Protein 2B1Y (pdb70)

InterPro domains:
  IPR015073 Domain of unknown function DUF1883 [PF08980] (6-94)
  IPR036488 DUF1883-like superfamily [G3DSA:4.10.1210.10] (1-104)
  IPR036488 DUF1883-like superfamily [SSF141099] (4-103)

Secondary structure (DSSP, 8-state):
--S-----------TT-------SSS------HHHHHHHHHHTT---S-----SSS----------------TTSSSPPP-----PPPP-PPP-PPP-

CATH classification: 4.10.1210.10

Sequence (98 aa):
PNFRYTHYDLKELRRAGTTLEISLSSVNNVRLTGANFQRFTTELLLDFKYLGGVAKKSPIRIAVPETHWHLIIDAEGHSGLAESSVKLPAQPQATLTRRKAS

B-factor: mean 35.4, std 9.92, range [21.01, 123.16]

Structure (mmCIF, N/CA/C/O backbone):
data_2B1Y
#
_entry.id   2B1Y
#
_cell.length_a   40.428
_cell.length_b   99.646
_cell.length_c   55.827
_cell.angle_alpha   90.00
_cell.angle_beta   90.00
_cell.angle_gamma   90.00
#
_symmetry.space_group_name_H-M   'C 2 2 21'
#
loop_
_entity.id
_entity.type
_entity.pdbx_description
1 polymer 'hypothetical protein Atu1913'
2 non-polymer 'SULFATE ION'
3 water water
#
loop_
_atom_site.group_PDB
_atom_site.id
_atom_site.type_symbol
_atom_site.label_atom_id
_atom_site.label_alt_id
_atom_site.label_comp_id
_atom_site.label_asym_id
_atom_site.label_entity_id
_atom_site.label_seq_id
_atom_site.pdbx_PDB_ins_code
_atom_site.Cartn_x
_atom_site.Cartn_y
_atom_site.Cartn_z
_atom_site.occupancy
_atom_site.B_iso_or_equiv
_atom_site.auth_seq_id
_atom_site.auth_comp_id
_atom_site.auth_asym_id
_atom_site.auth_atom_id
_atom_site.pdbx_PDB_model_num
ATOM 1 N N . PRO A 1 4 ? 9.343 3.960 -12.978 1.00 49.61 4 PRO A N 1
ATOM 2 C CA . PRO A 1 4 ? 8.978 4.308 -11.598 1.00 49.24 4 PRO A CA 1
ATOM 3 C C . PRO A 1 4 ? 7.521 3.962 -11.321 1.00 47.74 4 PRO A C 1
ATOM 4 O O . PRO A 1 4 ? 6.651 4.177 -12.195 1.00 48.29 4 PRO A O 1
ATOM 8 N N . ASN A 1 5 ? 7.247 3.424 -10.136 1.00 44.65 5 ASN A N 1
ATOM 9 C CA . ASN A 1 5 ? 5.900 2.944 -9.847 1.00 42.19 5 ASN A CA 1
ATOM 10 C C . ASN A 1 5 ? 4.827 4.046 -9.895 1.00 40.67 5 ASN A C 1
ATOM 11 O O . ASN A 1 5 ? 3.671 3.777 -10.240 1.00 39.86 5 ASN A O 1
ATOM 16 N N . PHE A 1 6 ? 5.209 5.283 -9.571 1.00 38.13 6 PHE A N 1
ATOM 17 C CA . PHE A 1 6 ? 4.255 6.423 -9.531 1.00 36.35 6 PHE A CA 1
ATOM 18 C C . PHE A 1 6 ? 5.055 7.723 -9.502 1.00 35.60 6 PHE A C 1
ATOM 19 O O . PHE A 1 6 ? 6.253 7.696 -9.215 1.00 35.40 6 PHE A O 1
ATOM 27 N N . ARG A 1 7 ? 4.411 8.858 -9.782 1.00 33.48 7 ARG A N 1
ATOM 28 C CA . ARG A 1 7 ? 5.109 10.126 -9.833 1.00 33.06 7 ARG A CA 1
ATOM 29 C C . ARG A 1 7 ? 5.170 10.735 -8.433 1.00 31.62 7 ARG A C 1
ATOM 30 O O . ARG A 1 7 ? 4.328 10.460 -7.594 1.00 31.81 7 ARG A O 1
ATOM 38 N N . TYR A 1 8 ? 6.156 11.568 -8.199 1.00 31.34 8 TYR A N 1
ATOM 39 C CA . TYR A 1 8 ? 6.277 12.218 -6.883 1.00 30.70 8 TYR A CA 1
ATOM 40 C C . TYR A 1 8 ? 7.082 13.500 -7.006 1.00 30.11 8 TYR A C 1
ATOM 41 O O . TYR A 1 8 ? 7.801 13.719 -8.000 1.00 29.94 8 TYR A O 1
ATOM 50 N N . THR A 1 9 ? 6.985 14.334 -5.968 1.00 28.52 9 THR A N 1
ATOM 51 C CA . THR A 1 9 ? 7.783 15.523 -5.870 1.00 28.68 9 THR A CA 1
ATOM 52 C C . THR A 1 9 ? 8.543 15.464 -4.555 1.00 28.62 9 THR A C 1
ATOM 53 O O . THR A 1 9 ? 7.955 15.157 -3.536 1.00 28.83 9 THR A O 1
ATOM 57 N N . HIS A 1 10 ? 9.839 15.741 -4.589 1.00 28.28 10 HIS A N 1
ATOM 58 C CA . HIS A 1 10 ? 10.684 15.620 -3.404 1.00 28.88 10 HIS A CA 1
ATOM 59 C C . HIS A 1 10 ? 11.242 16.979 -3.001 1.00 28.73 10 HIS A C 1
ATOM 60 O O . HIS A 1 10 ? 11.97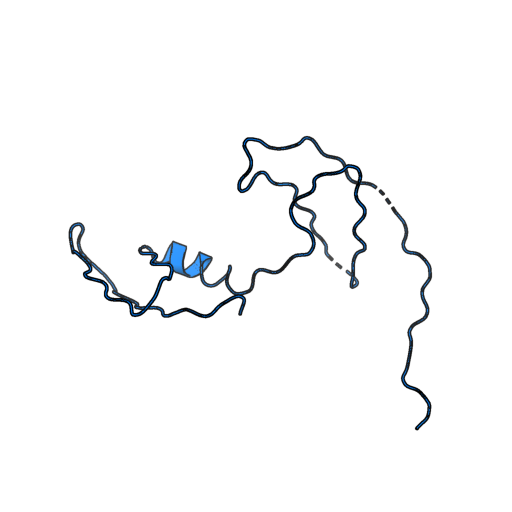8 17.574 -3.776 1.00 29.63 10 HIS A O 1
ATOM 67 N N . TYR A 1 11 ? 10.889 17.472 -1.812 1.00 28.15 11 TYR A N 1
ATOM 68 C CA . TYR A 1 11 ? 11.552 18.641 -1.208 1.00 28.06 11 TYR A CA 1
ATOM 69 C C . TYR A 1 11 ? 12.583 18.148 -0.180 1.00 29.00 11 TYR A C 1
ATOM 70 O O . TYR A 1 11 ? 12.228 17.499 0.802 1.00 27.83 11 TYR A O 1
ATOM 79 N N . ASP A 1 12 ? 13.854 18.436 -0.433 1.00 27.72 12 ASP A N 1
ATOM 80 C CA . ASP A 1 12 ? 14.887 18.227 0.579 1.00 29.12 12 ASP A CA 1
ATOM 81 C C . ASP A 1 12 ? 14.893 19.450 1.485 1.00 28.57 12 ASP A C 1
ATOM 82 O O . ASP A 1 12 ? 15.374 20.507 1.083 1.00 29.96 12 ASP A O 1
ATOM 87 N N . LEU A 1 13 ? 14.337 19.325 2.689 1.00 28.27 13 LEU A N 1
ATOM 88 C CA . LEU A 1 13 ? 14.177 20.462 3.602 1.00 29.64 13 LEU A CA 1
ATOM 89 C C . LEU A 1 13 ? 15.391 20.732 4.490 1.00 31.24 13 LEU A C 1
ATOM 90 O O . LEU A 1 13 ? 15.380 21.688 5.273 1.00 31.90 13 LEU A O 1
ATOM 95 N N . LYS A 1 14 ? 16.407 19.891 4.348 1.00 33.33 14 LYS A N 1
ATOM 96 C CA . LYS A 1 14 ? 17.646 19.924 5.136 1.00 34.36 14 LYS A CA 1
ATOM 97 C C . LYS A 1 14 ? 17.352 19.820 6.624 1.00 35.22 14 LYS A C 1
ATOM 98 O O . LYS A 1 14 ? 16.352 19.250 7.009 1.00 35.50 14 LYS A O 1
ATOM 104 N N . GLU A 1 15 ? 18.211 20.409 7.452 1.00 35.88 15 GLU A N 1
ATOM 105 C CA . GLU A 1 15 ? 18.089 20.290 8.908 1.00 37.19 15 GLU A CA 1
ATOM 106 C C . GLU A 1 15 ? 17.014 21.200 9.426 1.00 36.48 15 GLU A C 1
ATOM 107 O O . GLU A 1 15 ? 17.062 22.393 9.178 1.00 37.87 15 GLU A O 1
ATOM 113 N N . LEU A 1 16 ? 16.029 20.646 10.133 1.00 35.92 16 LEU A N 1
ATOM 114 C CA . LEU A 1 16 ? 15.007 21.455 10.779 1.00 35.21 16 LEU A CA 1
ATOM 115 C C . LEU A 1 16 ? 14.912 21.102 12.259 1.00 35.64 16 LEU A C 1
ATOM 116 O O . LEU A 1 16 ? 14.996 19.930 12.607 1.00 34.99 16 LEU A O 1
ATOM 121 N N A ARG A 1 17 ? 14.700 22.114 13.096 0.50 36.14 17 ARG A N 1
ATOM 122 N N B ARG A 1 17 ? 14.736 22.114 13.111 0.50 36.45 17 ARG A N 1
ATOM 123 C CA A ARG A 1 17 ? 14.561 21.919 14.533 0.50 37.56 17 ARG A CA 1
ATOM 124 C CA B ARG A 1 17 ? 14.566 21.902 14.554 0.50 37.40 17 ARG A CA 1
ATOM 125 C C A ARG A 1 17 ? 13.189 21.340 14.839 0.50 37.81 17 ARG A C 1
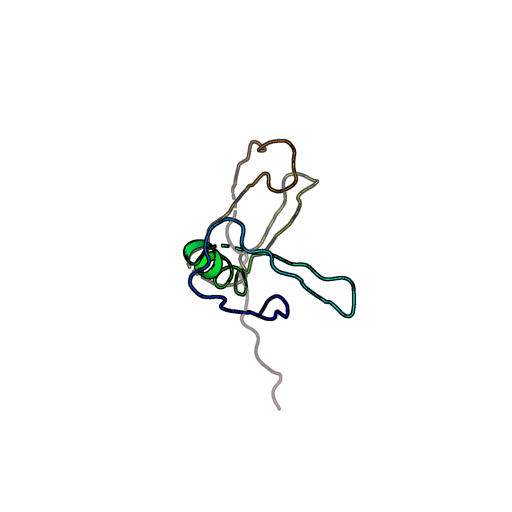ATOM 126 C C B ARG A 1 17 ? 13.199 21.300 14.811 0.50 37.80 17 ARG A C 1
ATOM 127 O O A ARG A 1 17 ? 12.207 21.675 14.165 0.50 38.16 17 ARG A O 1
ATOM 128 O O B ARG A 1 17 ? 12.240 21.577 14.082 0.50 38.18 17 ARG A O 1
ATOM 143 N N . ALA A 1 18 ? 13.117 20.466 15.840 1.00 38.07 18 ALA A N 1
ATOM 144 C CA . ALA A 1 18 ? 11.832 19.958 16.310 1.00 38.59 18 ALA A CA 1
ATOM 145 C C . ALA A 1 18 ? 10.839 21.131 16.482 1.00 38.56 18 ALA A C 1
ATOM 146 O O . ALA A 1 18 ? 11.202 22.209 16.980 1.00 38.92 18 ALA A O 1
ATOM 148 N N . GLY A 1 19 ? 9.598 20.936 16.041 1.00 38.30 19 GLY A N 1
ATOM 149 C CA . GLY A 1 19 ? 8.571 21.978 16.139 1.00 37.47 19 GLY A CA 1
ATOM 150 C C . GLY A 1 19 ? 8.418 22.894 14.927 1.00 36.92 19 GLY A C 1
ATOM 151 O O . GLY A 1 19 ? 7.390 23.573 14.784 1.00 36.67 19 GLY A O 1
ATOM 152 N N . THR A 1 20 ? 9.406 22.922 14.047 1.00 35.15 20 THR A N 1
ATOM 153 C CA . THR A 1 20 ? 9.223 23.602 12.759 1.00 35.63 20 THR A CA 1
ATOM 154 C C . THR A 1 20 ? 7.946 23.062 12.116 1.00 36.35 20 THR A C 1
ATOM 155 O O . THR A 1 20 ? 7.719 21.852 12.137 1.00 36.31 20 THR A O 1
ATOM 159 N N . THR A 1 21 ? 7.127 23.965 11.569 1.00 36.87 21 THR A N 1
ATOM 160 C CA . THR A 1 21 ? 5.819 23.600 11.023 1.00 36.47 21 THR A CA 1
ATOM 161 C C . THR A 1 21 ? 5.840 23.784 9.523 1.00 35.35 21 THR A C 1
ATOM 162 O O . THR A 1 21 ? 6.169 24.860 9.021 1.00 35.84 21 THR A O 1
ATOM 166 N N . LEU A 1 22 ? 5.512 22.719 8.801 1.00 33.98 22 LEU A N 1
ATOM 167 C CA . LEU A 1 22 ? 5.465 22.812 7.365 1.00 32.94 22 LEU A CA 1
ATOM 168 C C . LEU A 1 22 ? 4.019 23.079 6.953 1.00 32.47 22 LEU A C 1
ATOM 169 O O . LEU A 1 22 ? 3.100 22.314 7.319 1.00 31.89 22 LEU A O 1
ATOM 174 N N . GLU A 1 23 ? 3.822 24.164 6.208 1.00 29.64 23 GLU A N 1
ATOM 175 C CA . GLU A 1 23 ? 2.527 24.455 5.643 1.00 29.08 23 GLU A CA 1
ATOM 176 C C . GLU A 1 23 ? 2.477 24.022 4.170 1.00 28.88 23 GLU A C 1
ATOM 177 O O . GLU A 1 23 ? 3.166 24.594 3.298 1.00 28.50 23 GLU A O 1
ATOM 183 N N . ILE A 1 24 ? 1.675 23.004 3.870 1.00 26.78 24 ILE A N 1
ATOM 184 C CA . ILE A 1 24 ? 1.804 22.348 2.572 1.00 28.08 24 ILE A CA 1
ATOM 185 C C . ILE A 1 24 ? 0.535 22.540 1.758 1.00 28.19 24 ILE A C 1
ATOM 186 O O . ILE A 1 24 ? -0.552 22.230 2.281 1.00 27.87 24 ILE A O 1
ATOM 191 N N . SER A 1 25 ? 0.653 23.085 0.531 1.00 28.06 25 SER A N 1
ATOM 192 C CA . SER A 1 25 ? -0.505 23.326 -0.329 1.00 28.67 25 SER A CA 1
ATOM 193 C C . SER A 1 25 ? -0.510 22.284 -1.437 1.00 29.58 25 SER A C 1
ATOM 194 O O . SER A 1 25 ? 0.564 21.926 -1.937 1.00 28.81 25 SER A O 1
ATOM 197 N N . LEU A 1 26 ? -1.689 21.846 -1.871 1.00 28.90 26 LEU A N 1
ATOM 198 C CA . LEU A 1 26 ? -1.808 20.846 -2.942 1.00 30.43 26 LEU A CA 1
ATOM 199 C C . LEU A 1 26 ? -2.971 21.164 -3.802 1.00 30.94 26 LEU A C 1
ATOM 200 O O . LEU A 1 26 ? -3.957 21.671 -3.292 1.00 31.21 26 LEU A O 1
ATOM 205 N N . SER A 1 27 ? -2.881 20.812 -5.082 1.00 29.63 27 SER A N 1
ATOM 206 C CA . SER A 1 27 ? -3.960 21.127 -6.019 1.00 30.81 27 SER A CA 1
ATOM 207 C C . SER A 1 27 ? -5.086 20.074 -6.038 1.00 30.50 27 SER A C 1
ATOM 208 O O . SER A 1 27 ? -6.230 20.381 -6.389 1.00 30.36 27 SER A O 1
ATOM 211 N N . SER A 1 28 ? -4.748 18.834 -5.681 1.00 30.20 28 SER A N 1
ATOM 212 C CA . SER A 1 28 ? -5.713 17.716 -5.715 1.00 31.02 28 SER A CA 1
ATOM 213 C C . SER A 1 28 ? -5.356 16.651 -4.663 1.00 29.81 28 SER A C 1
ATOM 214 O O . SER A 1 28 ? -4.253 16.694 -4.080 1.00 29.32 28 SER A O 1
ATOM 217 N N . VAL A 1 29 ? -6.270 15.707 -4.416 1.00 28.35 29 VAL A N 1
ATOM 218 C CA . VAL A 1 29 ? -5.966 14.580 -3.482 1.00 28.94 29 VAL A CA 1
ATOM 219 C C . VAL A 1 29 ? -4.652 13.868 -3.858 1.00 29.44 29 VAL A C 1
ATOM 220 O O . VAL A 1 29 ? -4.487 13.410 -4.989 1.00 28.54 29 VAL A O 1
ATOM 224 N N . ASN A 1 30 ? -3.707 13.843 -2.912 1.00 29.02 30 ASN A N 1
ATOM 225 C CA . ASN A 1 30 ? -2.427 13.155 -3.057 1.00 29.76 30 ASN A CA 1
ATOM 226 C C . ASN A 1 30 ? -1.910 12.788 -1.676 1.00 28.52 30 ASN A C 1
ATOM 227 O O . ASN A 1 30 ? -2.507 13.165 -0.659 1.00 28.75 30 ASN A O 1
ATOM 232 N N . ASN A 1 31 ? -0.812 12.042 -1.644 1.00 28.36 31 ASN A N 1
ATOM 233 C CA . ASN A 1 31 ? -0.207 11.653 -0.369 1.00 29.04 31 ASN A CA 1
ATOM 234 C C . ASN A 1 31 ? 0.848 12.670 0.010 1.00 28.58 31 ASN A C 1
ATOM 235 O O . ASN A 1 31 ? 1.547 13.202 -0.856 1.00 29.79 31 ASN A O 1
ATOM 240 N N . VAL A 1 32 ? 0.976 12.894 1.307 1.00 28.43 32 VAL A N 1
ATOM 241 C CA . VAL A 1 32 ? 1.985 13.805 1.814 1.00 28.96 32 VAL A CA 1
ATOM 242 C C . VAL A 1 32 ? 2.752 13.038 2.871 1.00 29.14 32 VAL A C 1
ATOM 243 O O . VAL A 1 32 ? 2.149 12.5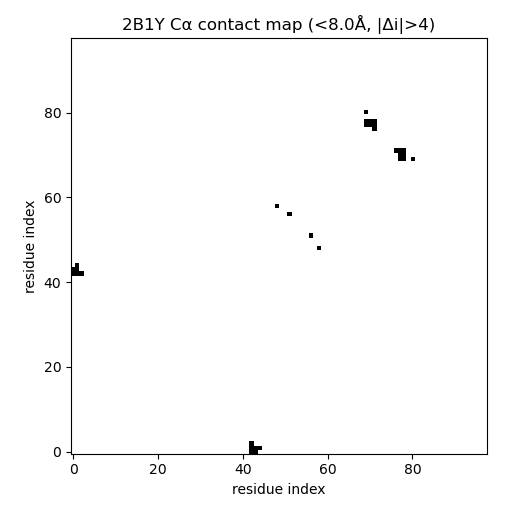16 3.799 1.00 30.24 32 VAL A O 1
ATOM 247 N N . ARG A 1 33 ? 4.073 12.973 2.746 1.00 28.34 33 ARG A N 1
ATOM 248 C CA . ARG A 1 33 ? 4.857 12.140 3.670 1.00 28.91 33 ARG A CA 1
ATOM 249 C C . ARG A 1 33 ? 6.092 12.933 4.056 1.00 29.18 33 ARG A C 1
ATOM 250 O O . ARG A 1 33 ? 6.884 13.299 3.183 1.00 30.55 33 ARG A O 1
ATOM 258 N N . LEU A 1 34 ? 6.270 13.166 5.353 1.00 27.95 34 LEU A N 1
ATOM 259 C CA . LEU A 1 34 ? 7.428 13.805 5.895 1.00 28.22 34 LEU A CA 1
ATOM 260 C C . LEU A 1 34 ? 8.314 12.689 6.477 1.00 26.94 34 LEU A C 1
ATOM 261 O O . LEU A 1 34 ? 7.820 11.869 7.246 1.00 27.22 34 LEU A O 1
ATOM 274 N N . THR A 1 36 ? 12.627 11.141 7.480 1.00 28.17 36 THR A N 1
ATOM 275 C CA . THR A 1 36 ? 14.027 11.371 7.766 1.00 28.11 36 THR A CA 1
ATOM 276 C C . THR A 1 36 ? 14.816 10.952 6.528 1.00 28.58 36 THR A C 1
ATOM 277 O O . THR A 1 36 ? 14.271 10.299 5.604 1.00 27.91 36 THR A O 1
ATOM 281 N N . GLY A 1 37 ? 16.111 11.273 6.510 1.00 29.56 37 GLY A N 1
ATOM 282 C CA . GLY A 1 37 ? 16.969 10.858 5.408 1.00 29.58 37 GLY A CA 1
ATOM 283 C C . GLY A 1 37 ? 17.045 9.344 5.198 1.00 29.74 37 GLY A C 1
ATOM 284 O O . GLY A 1 37 ? 17.031 8.875 4.074 1.00 29.34 37 GLY A O 1
ATOM 285 N N . ALA A 1 38 ? 17.172 8.577 6.280 1.00 31.51 38 ALA A N 1
ATOM 286 C CA . ALA A 1 38 ? 17.233 7.119 6.154 1.00 31.54 38 ALA A CA 1
ATOM 287 C C . ALA A 1 38 ? 15.968 6.611 5.461 1.00 31.18 38 ALA A C 1
ATOM 288 O O . ALA A 1 38 ? 16.022 5.737 4.609 1.00 30.35 38 ALA A O 1
ATOM 290 N N . ASN A 1 39 ? 14.834 7.199 5.832 1.00 30.08 39 ASN A N 1
ATOM 291 C CA . ASN A 1 39 ? 13.569 6.816 5.249 1.00 29.37 39 ASN A CA 1
ATOM 292 C C . ASN A 1 39 ? 13.383 7.300 3.830 1.00 28.84 39 ASN A C 1
ATOM 293 O O . ASN A 1 39 ? 12.739 6.609 3.041 1.00 28.42 39 ASN A O 1
ATOM 298 N N . PHE A 1 40 ? 13.977 8.451 3.492 1.00 27.39 40 PHE A N 1
ATOM 299 C CA . PHE A 1 40 ? 14.028 8.834 2.080 1.00 28.15 40 PHE A CA 1
ATOM 300 C C . PHE A 1 40 ? 14.823 7.795 1.251 1.00 28.62 40 PHE A C 1
ATOM 301 O O . PHE A 1 40 ? 14.477 7.479 0.117 1.00 27.54 40 PHE A O 1
ATOM 309 N N . GLN A 1 41 ? 15.888 7.250 1.823 1.00 29.37 41 GLN A N 1
ATOM 310 C CA . GLN A 1 41 ? 16.605 6.236 1.058 1.00 31.40 41 GLN A CA 1
ATOM 311 C C . GLN A 1 41 ? 15.732 4.994 0.813 1.00 30.24 41 GLN A C 1
ATOM 312 O O . GLN A 1 41 ? 15.699 4.475 -0.296 1.00 30.57 41 GLN A O 1
ATOM 318 N N . ARG A 1 42 ? 14.991 4.569 1.840 1.00 30.88 42 ARG A N 1
ATOM 319 C CA . ARG A 1 42 ? 13.998 3.500 1.702 1.00 30.07 42 ARG A CA 1
ATOM 320 C C . ARG A 1 42 ? 12.933 3.841 0.642 1.00 29.90 42 ARG A C 1
ATOM 321 O O . ARG A 1 42 ? 12.647 3.032 -0.239 1.00 29.96 42 ARG A O 1
ATOM 329 N N . PHE A 1 43 ? 12.354 5.040 0.705 1.00 30.06 43 PHE A N 1
ATOM 330 C CA . PHE A 1 43 ? 11.387 5.464 -0.296 1.00 30.80 43 PHE A CA 1
ATOM 331 C C . PHE A 1 43 ? 11.914 5.299 -1.746 1.00 31.85 43 PHE A C 1
ATOM 332 O O . PHE A 1 43 ? 11.212 4.765 -2.613 1.00 31.39 43 PHE A O 1
ATOM 340 N N A THR A 1 44 ? 13.136 5.744 -2.004 0.50 32.42 44 THR A N 1
ATOM 341 N N B THR A 1 44 ? 13.137 5.771 -1.981 0.50 32.78 44 THR A N 1
ATOM 342 C CA A THR A 1 44 ? 13.670 5.685 -3.371 0.50 33.25 44 THR A CA 1
ATOM 343 C CA B THR A 1 44 ? 13.783 5.696 -3.300 0.50 34.03 44 THR A CA 1
ATOM 344 C C A THR A 1 44 ? 13.824 4.237 -3.838 0.50 35.01 44 THR A C 1
ATOM 345 C C B THR A 1 44 ? 13.744 4.251 -3.798 0.50 35.37 44 THR A C 1
ATOM 346 O O A THR A 1 44 ? 13.713 3.959 -5.031 0.50 33.90 44 THR A O 1
ATOM 347 O O B THR A 1 44 ? 13.406 3.992 -4.960 0.50 34.16 44 THR A O 1
ATOM 354 N N . GLU A 1 45 ? 14.060 3.324 -2.890 1.00 36.27 45 GLU A N 1
ATOM 355 C CA . GLU A 1 45 ? 14.091 1.891 -3.196 1.00 39.29 45 GLU A CA 1
ATOM 356 C C . GLU A 1 45 ? 12.719 1.389 -3.579 1.00 39.27 45 GLU A C 1
ATOM 357 O O . GLU A 1 45 ? 12.599 0.620 -4.528 1.00 41.01 45 GLU A O 1
ATOM 363 N N A LEU A 1 46 ? 11.686 1.857 -2.904 0.50 39.39 46 LEU A N 1
ATOM 364 N N B LEU A 1 46 ? 11.688 1.826 -2.825 0.50 38.70 46 LEU A N 1
ATOM 365 C CA A LEU A 1 46 ? 10.355 1.362 -3.171 0.50 38.90 46 LEU A CA 1
ATOM 366 C CA B LEU A 1 46 ? 10.241 1.570 -3.091 0.50 37.89 46 LEU A CA 1
ATOM 367 C C A LEU A 1 46 ? 9.703 1.914 -4.465 0.50 38.57 46 LEU A C 1
ATOM 368 C C B LEU A 1 46 ? 9.854 1.814 -4.533 0.50 38.01 46 LEU A C 1
ATOM 369 O O A LEU A 1 46 ? 8.699 1.376 -4.946 0.50 38.22 46 LEU A O 1
ATOM 370 O O B LEU A 1 46 ? 9.160 1.006 -5.148 0.50 37.71 46 LEU A O 1
ATOM 379 N N . LEU A 1 47 ? 10.309 2.947 -5.063 1.00 37.88 47 LEU A N 1
ATOM 380 C CA . LEU A 1 47 ? 9.900 3.400 -6.395 1.00 37.81 47 LEU A CA 1
ATOM 381 C C . LEU A 1 47 ? 10.211 2.363 -7.484 1.00 36.75 47 LEU A C 1
ATOM 382 O O . LEU A 1 47 ? 9.557 2.355 -8.520 1.00 37.07 47 LEU A O 1
ATOM 387 N N . ASP A 1 48 ? 11.197 1.501 -7.239 1.00 35.79 48 ASP A N 1
ATOM 388 C CA . ASP A 1 48 ? 11.566 0.451 -8.201 1.00 36.14 48 ASP A CA 1
ATOM 389 C C . ASP A 1 48 ? 11.169 -0.971 -7.739 1.00 34.47 48 ASP A C 1
ATOM 390 O O . ASP A 1 48 ? 11.577 -1.973 -8.368 1.00 34.13 48 ASP A O 1
ATOM 395 N N . PHE A 1 49 ? 10.391 -1.063 -6.661 1.00 31.65 49 PHE A N 1
ATOM 396 C CA . PHE A 1 49 ? 10.024 -2.373 -6.098 1.00 30.50 49 PHE A CA 1
ATOM 397 C C . PHE A 1 49 ? 8.968 -3.064 -6.960 1.00 30.37 49 PHE A C 1
ATOM 398 O O . PHE A 1 49 ? 7.866 -2.520 -7.198 1.00 30.46 49 PHE A O 1
ATOM 406 N N . LYS A 1 50 ? 9.325 -4.239 -7.478 1.00 29.95 50 LYS A N 1
ATOM 407 C CA . LYS A 1 50 ? 8.444 -4.994 -8.378 1.00 30.79 50 LYS A CA 1
ATOM 408 C C . LYS A 1 50 ? 8.338 -6.438 -7.896 1.00 29.80 50 LYS A C 1
ATOM 409 O O . LYS A 1 50 ? 9.332 -7.010 -7.411 1.00 29.14 50 LYS A O 1
ATOM 415 N N . TYR A 1 51 ? 7.146 -7.026 -8.041 1.00 29.16 51 TYR A N 1
ATOM 416 C CA . TYR A 1 51 ? 6.966 -8.434 -7.710 1.00 30.13 51 TYR A CA 1
ATOM 417 C C . TYR A 1 51 ? 5.740 -8.969 -8.431 1.00 30.70 51 TYR A C 1
ATOM 418 O O . TYR A 1 51 ? 4.929 -8.209 -8.992 1.00 31.81 51 TYR A O 1
ATOM 427 N N . LEU A 1 52 ? 5.611 -10.283 -8.395 1.00 30.28 52 LEU A N 1
ATOM 428 C CA . LEU A 1 52 ? 4.483 -10.985 -8.973 1.00 30.72 52 LEU A CA 1
ATOM 429 C C . LEU A 1 52 ? 3.672 -11.534 -7.831 1.00 30.76 52 LEU A C 1
ATOM 430 O O . LEU A 1 52 ? 4.236 -12.054 -6.882 1.00 30.64 52 LEU A O 1
ATOM 435 N N . GLY A 1 53 ? 2.355 -11.422 -7.933 1.00 30.75 53 GLY A N 1
ATOM 436 C CA . GLY A 1 53 ? 1.452 -11.985 -6.904 1.00 32.01 53 GLY A CA 1
ATOM 437 C C . GLY A 1 53 ? 0.419 -10.981 -6.461 1.00 32.32 53 GLY A C 1
ATOM 438 O O . GLY A 1 53 ? -0.047 -10.154 -7.249 1.00 33.05 53 GLY A O 1
ATOM 439 N N . GLY A 1 54 ? 0.082 -11.024 -5.182 1.00 31.07 54 GLY A N 1
ATOM 440 C CA . GLY A 1 54 ? -0.918 -10.123 -4.626 1.00 30.70 54 GLY A CA 1
ATOM 441 C C . GLY A 1 54 ? -1.648 -10.839 -3.509 1.00 30.89 54 GLY A C 1
ATOM 442 O O . GLY A 1 54 ? -1.083 -11.709 -2.880 1.00 28.04 54 GLY A O 1
ATOM 443 N N . VAL A 1 55 ? -2.902 -10.449 -3.257 1.00 31.04 55 VAL A N 1
ATOM 444 C CA . VAL A 1 55 ? -3.666 -11.005 -2.139 1.00 31.51 55 VAL A CA 1
ATOM 445 C C . VAL A 1 55 ? -4.211 -12.368 -2.522 1.00 31.79 55 VAL A C 1
ATOM 446 O O . VAL A 1 55 ? -4.901 -12.509 -3.552 1.00 31.21 55 VAL A O 1
ATOM 450 N N . ALA A 1 56 ? -3.919 -13.381 -1.711 1.00 29.78 56 ALA A N 1
ATOM 451 C CA . ALA A 1 56 ? -4.364 -14.714 -2.035 1.00 29.37 56 ALA A CA 1
ATOM 452 C C . ALA A 1 56 ? -5.597 -14.994 -1.218 1.00 29.21 56 ALA A C 1
ATOM 453 O O . ALA A 1 56 ? -5.581 -14.748 -0.015 1.00 29.17 56 ALA A O 1
ATOM 455 N N . LYS A 1 57 ? -6.667 -15.432 -1.896 1.00 29.21 57 LYS A N 1
ATOM 456 C CA . LYS A 1 57 ? -7.929 -15.761 -1.254 1.00 31.53 57 LYS A CA 1
ATOM 457 C C . LYS A 1 57 ? -8.352 -17.246 -1.424 1.00 30.02 57 LYS A C 1
ATOM 458 O O . LYS A 1 57 ? -9.438 -17.640 -1.014 1.00 28.83 57 LYS A O 1
ATOM 464 N N . LYS A 1 58 ? -7.497 -18.033 -2.061 1.00 28.49 58 LYS A N 1
ATOM 465 C CA . LYS A 1 58 ? -7.760 -19.448 -2.316 1.00 28.93 58 LYS A CA 1
ATOM 466 C C . LYS A 1 58 ? -6.461 -20.173 -2.095 1.00 28.44 58 LYS A C 1
ATOM 467 O O . LYS A 1 58 ? -5.372 -19.546 -2.135 1.00 28.31 58 LYS A O 1
ATOM 473 N N . SER A 1 59 ? -6.542 -21.474 -1.851 1.00 26.77 59 SER A N 1
ATOM 474 C CA . SER A 1 59 ? -5.307 -22.255 -1.653 1.00 27.95 59 SER A CA 1
ATOM 475 C C . SER A 1 59 ? -5.482 -23.702 -2.076 1.00 28.85 59 SER A C 1
ATOM 476 O O . SER A 1 59 ? -6.514 -24.305 -1.806 1.00 28.94 59 SER A O 1
ATOM 479 N N . PRO A 1 60 ? -4.450 -24.272 -2.720 1.00 32.04 60 PRO A N 1
ATOM 480 C CA . PRO A 1 60 ? -3.195 -23.602 -3.006 1.00 32.28 60 PRO A CA 1
ATOM 481 C C . PRO A 1 60 ? -3.317 -22.795 -4.277 1.00 33.76 60 PRO A C 1
ATOM 482 O O . PRO A 1 60 ? -4.273 -22.960 -5.029 1.00 32.01 60 PRO A O 1
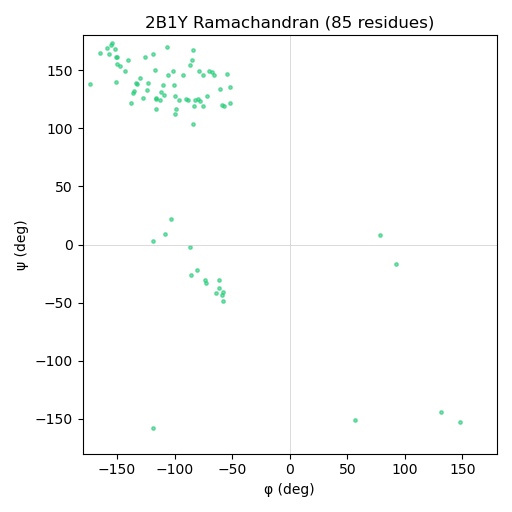ATOM 486 N N . ILE A 1 61 ? -2.326 -21.933 -4.515 1.00 34.77 61 ILE A N 1
ATOM 487 C CA . ILE A 1 61 ? -2.279 -21.215 -5.772 1.00 34.03 61 ILE A CA 1
ATOM 488 C C . ILE A 1 61 ? -0.973 -21.619 -6.456 1.00 35.36 61 ILE A C 1
ATOM 489 O O . ILE A 1 61 ? -0.055 -22.214 -5.815 1.00 31.54 61 ILE A O 1
ATOM 494 N N . ARG A 1 62 ? -0.926 -21.326 -7.749 1.00 33.92 62 ARG A N 1
ATOM 495 C CA . ARG A 1 62 ? 0.244 -21.617 -8.556 1.00 35.17 62 ARG A CA 1
ATOM 496 C C . ARG A 1 62 ? 0.715 -20.322 -9.192 1.00 34.89 62 ARG A C 1
ATOM 497 O O . ARG A 1 62 ? -0.096 -19.488 -9.637 1.00 34.11 62 ARG A O 1
ATOM 505 N N . ILE A 1 63 ? 2.030 -20.154 -9.203 1.00 34.25 63 ILE A N 1
ATOM 506 C CA . ILE A 1 63 ? 2.663 -18.993 -9.808 1.00 35.08 63 ILE A CA 1
ATOM 507 C C . ILE A 1 63 ? 3.835 -19.574 -10.595 1.00 34.53 63 ILE A C 1
ATOM 508 O O . ILE A 1 63 ? 4.595 -20.379 -10.070 1.00 34.05 63 ILE A O 1
ATOM 513 N N . ALA A 1 64 ? 3.976 -19.190 -11.861 1.00 35.18 64 ALA A N 1
ATOM 514 C CA . ALA A 1 64 ? 5.053 -19.723 -12.681 1.00 35.00 64 ALA A CA 1
ATOM 515 C C . ALA A 1 64 ? 6.157 -18.677 -12.739 1.00 34.75 64 ALA A C 1
ATOM 516 O O . ALA A 1 64 ? 5.886 -17.479 -12.853 1.00 34.71 64 ALA A O 1
ATOM 518 N N . VAL A 1 65 ? 7.391 -19.122 -12.607 1.00 33.09 65 VAL A N 1
ATOM 519 C CA . VAL A 1 65 ? 8.523 -18.219 -12.606 1.00 34.42 65 VAL A CA 1
ATOM 520 C C . VAL A 1 65 ? 8.665 -17.743 -14.068 1.00 33.67 65 VAL A C 1
ATOM 521 O O . VAL A 1 65 ? 8.650 -18.571 -14.965 1.00 34.20 65 VAL A O 1
ATOM 525 N N . PRO A 1 66 ? 8.729 -16.424 -14.311 1.00 34.25 66 PRO A N 1
ATOM 526 C CA . PRO A 1 66 ? 8.762 -15.901 -15.703 1.00 34.56 66 PRO A CA 1
ATOM 527 C C . PRO A 1 66 ? 10.108 -15.914 -16.471 1.00 36.47 66 PRO A C 1
ATOM 528 O O . PRO A 1 66 ? 10.107 -15.859 -17.715 1.00 35.97 66 PRO A O 1
ATOM 532 N N . GLU A 1 67 ? 11.218 -15.964 -15.738 1.00 36.34 67 GLU A N 1
ATOM 533 C CA . GLU A 1 67 ? 12.599 -15.848 -16.271 1.00 37.93 67 GLU A CA 1
ATOM 534 C C . GLU A 1 67 ? 13.502 -16.654 -15.357 1.00 37.30 67 GLU A C 1
ATOM 535 O O . GLU A 1 67 ? 13.161 -16.840 -14.199 1.00 35.49 67 GLU A O 1
ATOM 541 N N . THR A 1 68 ? 14.647 -17.114 -15.871 1.00 37.25 68 THR A N 1
ATOM 542 C CA . THR A 1 68 ? 15.607 -17.871 -15.080 1.00 38.14 68 THR A CA 1
ATOM 543 C C . THR A 1 68 ? 16.500 -16.934 -14.301 1.00 38.63 68 THR A C 1
ATOM 544 O O . THR A 1 68 ? 17.179 -16.083 -14.864 1.00 37.13 68 THR A O 1
ATOM 556 N N . HIS A 1 70 ? 17.557 -15.999 -9.655 1.00 35.78 70 HIS A N 1
ATOM 557 C CA . HIS A 1 70 ? 17.442 -16.307 -8.225 1.00 34.14 70 HIS A CA 1
ATOM 558 C C . HIS A 1 70 ? 16.125 -15.689 -7.775 1.00 32.28 70 HIS A C 1
ATOM 559 O O . HIS A 1 70 ? 15.906 -14.491 -7.930 1.00 33.17 70 HIS A O 1
ATOM 566 N N . TRP A 1 71 ? 15.263 -16.520 -7.198 1.00 31.48 71 TRP A N 1
ATOM 567 C CA . TRP A 1 71 ? 13.891 -16.126 -6.823 1.00 28.50 71 TRP A CA 1
ATOM 568 C C . TRP A 1 71 ? 13.690 -16.207 -5.314 1.00 28.36 71 TRP A C 1
ATOM 569 O O . TRP A 1 71 ? 14.330 -17.006 -4.635 1.00 26.40 71 TRP A O 1
ATOM 580 N N . HIS A 1 72 ? 12.793 -15.345 -4.802 1.00 27.55 72 HIS A N 1
ATOM 581 C CA . HIS A 1 72 ? 12.444 -15.310 -3.382 1.00 27.17 72 HIS A CA 1
ATOM 582 C C . HIS A 1 72 ? 10.924 -15.276 -3.295 1.00 25.93 72 HIS A C 1
ATOM 583 O O . HIS A 1 72 ? 10.316 -14.614 -4.087 1.00 25.38 72 HIS A O 1
ATOM 590 N N . LEU A 1 73 ? 10.332 -16.026 -2.370 1.00 26.91 73 LEU A N 1
ATOM 591 C CA . LEU A 1 73 ? 8.884 -16.021 -2.221 1.00 27.14 73 LEU A CA 1
ATOM 592 C C . LEU A 1 73 ? 8.593 -15.463 -0.841 1.00 28.17 73 LEU A C 1
ATOM 593 O O . LEU A 1 73 ? 9.132 -15.977 0.167 1.00 28.56 73 LEU A O 1
ATOM 598 N N . ILE A 1 74 ? 7.751 -14.439 -0.805 1.00 26.80 74 ILE A N 1
ATOM 599 C CA . ILE A 1 74 ? 7.342 -13.837 0.458 1.00 26.48 74 ILE A CA 1
ATOM 600 C C . ILE A 1 74 ? 5.898 -14.126 0.678 1.00 26.22 74 ILE A C 1
ATOM 601 O O . ILE A 1 74 ? 5.089 -13.892 -0.208 1.00 26.47 74 ILE A O 1
ATOM 606 N N . ILE A 1 75 ? 5.575 -14.609 1.872 1.00 26.15 75 ILE A N 1
ATOM 607 C CA . ILE A 1 75 ? 4.192 -14.637 2.356 1.00 26.70 75 ILE A CA 1
ATOM 608 C C . ILE A 1 75 ? 4.106 -13.592 3.455 1.00 27.18 75 ILE A C 1
ATOM 609 O O . ILE A 1 75 ? 4.928 -13.599 4.368 1.00 25.28 75 ILE A O 1
ATOM 614 N N . ASP A 1 76 ? 3.136 -12.686 3.381 1.00 27.17 76 ASP A N 1
ATOM 615 C CA . ASP A 1 76 ? 3.156 -11.614 4.381 1.00 29.20 76 ASP A CA 1
ATOM 616 C C . ASP A 1 76 ? 1.798 -11.069 4.748 1.00 29.76 76 ASP A C 1
ATOM 617 O O . ASP A 1 76 ? 0.812 -11.209 4.019 1.00 29.75 76 ASP A O 1
ATOM 622 N N . ALA A 1 77 ? 1.774 -10.401 5.895 1.00 31.86 77 ALA A N 1
ATOM 623 C CA . ALA A 1 77 ? 0.539 -9.937 6.480 1.00 32.47 77 ALA A CA 1
ATOM 624 C C . ALA A 1 77 ? 0.312 -8.438 6.284 1.00 33.43 77 ALA A C 1
ATOM 625 O O . ALA A 1 77 ? -0.469 -7.842 7.028 1.00 33.64 77 ALA A O 1
ATOM 627 N N . GLU A 1 78 ? 0.947 -7.821 5.291 1.00 33.68 78 GLU A N 1
ATOM 628 C CA . GLU A 1 78 ? 0.686 -6.391 5.072 1.00 35.63 78 GLU A CA 1
ATOM 629 C C . GLU A 1 78 ? -0.804 -6.097 4.794 1.00 34.92 78 GLU A C 1
ATOM 630 O O . GLU A 1 78 ? -1.358 -6.611 3.850 1.00 35.23 78 GLU A O 1
ATOM 636 N N . GLY A 1 79 ? -1.459 -5.279 5.619 1.00 3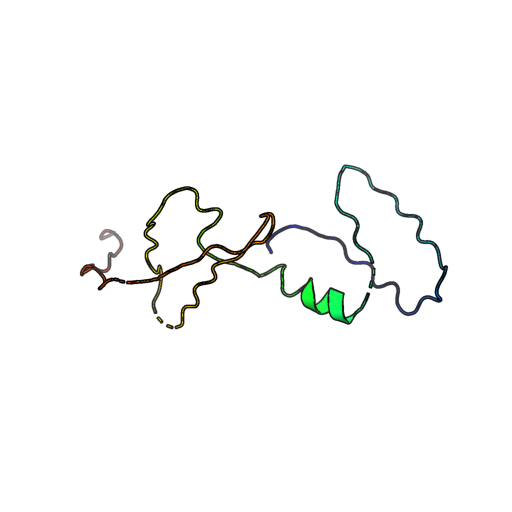5.68 79 GLY A N 1
ATOM 637 C CA . GLY A 1 79 ? -2.881 -5.024 5.448 1.00 36.07 79 GLY A CA 1
ATOM 638 C C . GLY A 1 79 ? -3.825 -6.108 5.947 1.00 37.86 79 GLY A C 1
ATOM 639 O O . GLY A 1 79 ? -5.041 -6.038 5.707 1.00 37.77 79 GLY A O 1
ATOM 640 N N . HIS A 1 80 ? -3.279 -7.112 6.643 1.00 37.16 80 HIS A N 1
ATOM 641 C CA . HIS A 1 80 ? -4.051 -8.262 7.103 1.00 37.64 80 HIS A CA 1
ATOM 642 C C . HIS A 1 80 ? -3.853 -8.394 8.629 1.00 38.02 80 HIS A C 1
ATOM 643 O O . HIS A 1 80 ? -2.922 -7.834 9.190 1.00 38.64 80 HIS A O 1
ATOM 650 N N . SER A 1 81 ? -4.730 -9.103 9.312 1.00 39.46 81 SER A N 1
ATOM 651 C CA . SER A 1 81 ? -4.648 -9.087 10.786 1.00 40.16 81 SER A CA 1
ATOM 652 C C . SER A 1 81 ? -3.461 -9.876 11.312 1.00 39.14 81 SER A C 1
ATOM 653 O O . SER A 1 81 ? -2.875 -9.495 12.336 1.00 39.22 81 SER A O 1
ATOM 656 N N . GLY A 1 82 ? -3.100 -10.948 10.593 1.00 37.28 82 GLY A N 1
ATOM 657 C CA . GLY A 1 82 ? -2.045 -11.860 11.038 1.00 34.73 82 GLY A CA 1
ATOM 658 C C . GLY A 1 82 ? -1.369 -12.628 9.906 1.00 33.31 82 GLY A C 1
ATOM 659 O O . GLY A 1 82 ? -1.816 -12.573 8.756 1.00 32.97 82 GLY A O 1
ATOM 660 N N . LEU A 1 83 ? -0.284 -13.333 10.251 1.00 31.41 83 LEU A N 1
ATOM 661 C CA . LEU A 1 83 ? 0.510 -14.081 9.271 1.00 29.83 83 LEU A CA 1
ATOM 662 C C . LEU A 1 83 ? -0.011 -15.503 9.082 1.00 28.78 83 LEU A C 1
ATOM 663 O O . LEU A 1 83 ? -0.163 -16.270 10.051 1.00 27.46 83 LEU A O 1
ATOM 668 N N . ALA A 1 84 ? -0.321 -15.838 7.830 1.00 27.88 84 ALA A N 1
ATOM 669 C CA . ALA A 1 84 ? -0.769 -17.179 7.460 1.00 27.86 84 ALA A CA 1
ATOM 670 C C . ALA A 1 84 ? 0.350 -18.202 7.661 1.00 28.41 84 ALA A C 1
ATOM 671 O O . ALA A 1 84 ? 1.539 -17.862 7.508 1.00 28.86 84 ALA A O 1
ATOM 673 N N . GLU A 1 85 ? -0.004 -19.433 8.044 1.00 28.34 85 GLU A N 1
ATOM 674 C CA . GLU A 1 85 ? 0.891 -20.565 7.840 1.00 29.57 85 GLU A CA 1
ATOM 675 C C . GLU A 1 85 ? 0.946 -20.857 6.344 1.00 28.81 85 GLU A C 1
ATOM 676 O O . GLU A 1 85 ? -0.048 -20.687 5.602 1.00 29.17 85 GLU A O 1
ATOM 682 N N . SER A 1 86 ? 2.083 -21.351 5.903 1.00 27.58 86 SER A N 1
ATOM 683 C CA . SER A 1 86 ? 2.268 -21.543 4.491 1.00 26.09 86 SER A CA 1
ATOM 684 C C . SER A 1 86 ? 3.218 -22.704 4.196 1.00 26.30 86 SER A C 1
ATOM 685 O O . SER A 1 86 ? 3.989 -23.162 5.063 1.00 24.12 86 SER A O 1
ATOM 688 N N . SER A 1 87 ? 3.126 -23.178 2.964 1.00 26.11 87 SER A N 1
ATOM 689 C CA . SER A 1 87 ? 4.063 -24.160 2.425 1.00 28.41 87 SER A CA 1
ATOM 690 C C . SER A 1 87 ? 4.206 -23.890 0.940 1.00 28.56 87 SER A C 1
ATOM 691 O O . SER A 1 87 ? 3.316 -23.281 0.309 1.00 28.74 87 SER A O 1
ATOM 694 N N . VAL A 1 88 ? 5.351 -24.276 0.383 1.00 28.31 88 VAL A N 1
ATOM 695 C CA . VAL A 1 88 ? 5.610 -24.110 -1.038 1.00 28.15 88 VAL A CA 1
ATOM 696 C C . VAL A 1 88 ? 6.239 -25.401 -1.621 1.00 30.09 88 VAL A C 1
ATOM 697 O O . VAL A 1 88 ? 7.158 -25.982 -1.040 1.00 29.78 88 VAL A O 1
ATOM 701 N N . LYS A 1 89 ? 5.704 -25.856 -2.747 1.00 29.64 89 LYS A N 1
ATOM 702 C CA . LYS A 1 89 ? 6.198 -27.055 -3.426 1.00 33.14 89 LYS A CA 1
ATOM 703 C C . LYS A 1 89 ? 6.638 -26.550 -4.780 1.00 34.25 89 LYS A C 1
ATOM 704 O O . LYS A 1 89 ? 5.903 -25.830 -5.456 1.00 32.27 89 LYS A O 1
ATOM 718 N N . LEU A 1 91 ? 7.411 -27.261 -8.404 1.00 38.10 91 LEU A N 1
ATOM 719 C CA . LEU A 1 91 ? 7.072 -28.211 -9.462 1.00 38.18 91 LEU A CA 1
ATOM 720 C C . LEU A 1 91 ? 7.947 -27.948 -10.706 1.00 38.09 91 LEU A C 1
ATOM 721 O O . LEU A 1 91 ? 8.196 -26.788 -11.084 1.00 38.94 91 LEU A O 1
ATOM 726 N N . PRO A 1 92 ? 8.442 -29.026 -11.343 1.00 37.98 92 PRO A N 1
ATOM 727 C CA . PRO A 1 92 ? 9.280 -28.869 -12.553 1.00 37.47 92 PRO A CA 1
ATOM 728 C C . PRO A 1 92 ? 8.621 -28.048 -13.665 1.00 36.06 92 PRO A C 1
ATOM 729 O O . PRO A 1 92 ? 7.404 -28.093 -13.830 1.00 36.94 92 PRO A O 1
ATOM 733 N N . ALA A 1 93 ? 9.419 -27.307 -14.423 1.00 35.32 93 ALA A N 1
ATOM 734 C CA . ALA A 1 93 ? 8.901 -26.539 -15.559 1.00 34.97 93 ALA A CA 1
ATOM 735 C C . ALA A 1 93 ? 8.416 -27.482 -16.640 1.00 35.10 93 ALA A C 1
ATOM 736 O O . ALA A 1 93 ? 8.968 -28.557 -16.787 1.00 34.88 93 ALA A O 1
ATOM 738 N N . GLN A 1 94 ? 7.394 -27.079 -17.390 1.00 33.87 94 GLN A N 1
ATOM 739 C CA . GLN A 1 94 ? 7.011 -27.821 -18.613 1.00 34.16 94 GLN A CA 1
ATOM 740 C C . GLN A 1 94 ? 8.051 -27.460 -19.657 1.00 31.76 94 GLN A C 1
ATOM 741 O O . GLN A 1 94 ? 8.548 -26.362 -19.648 1.00 30.90 94 GLN A O 1
ATOM 747 N N . PRO A 1 95 ? 8.400 -28.406 -20.533 1.00 30.44 95 PRO A N 1
ATOM 748 C CA . PRO A 1 95 ? 9.271 -28.102 -21.669 1.00 29.75 95 PRO A CA 1
ATOM 749 C C . PRO A 1 95 ? 8.621 -27.054 -22.562 1.00 28.76 95 PRO A C 1
ATOM 750 O O . PRO A 1 95 ? 7.431 -27.156 -22.887 1.00 29.15 95 PRO A O 1
ATOM 754 N N . GLN A 1 96 ? 9.385 -26.056 -22.956 1.00 27.47 96 GLN A N 1
ATOM 755 C CA . GLN A 1 96 ? 8.866 -25.028 -23.842 1.00 26.96 96 GLN A CA 1
ATOM 756 C C . GLN A 1 96 ? 9.847 -24.741 -24.970 1.00 27.34 96 GLN A C 1
ATOM 757 O O . GLN A 1 96 ? 11.051 -24.667 -24.730 1.00 27.99 96 GLN A O 1
ATOM 763 N N . ALA A 1 97 ? 9.324 -24.570 -26.187 1.00 26.08 97 ALA A N 1
ATOM 764 C CA . ALA A 1 97 ? 10.076 -24.039 -27.326 1.00 27.47 97 ALA A CA 1
ATOM 765 C C . ALA A 1 97 ? 10.201 -22.528 -27.246 1.00 27.21 97 ALA A C 1
ATOM 766 O O . ALA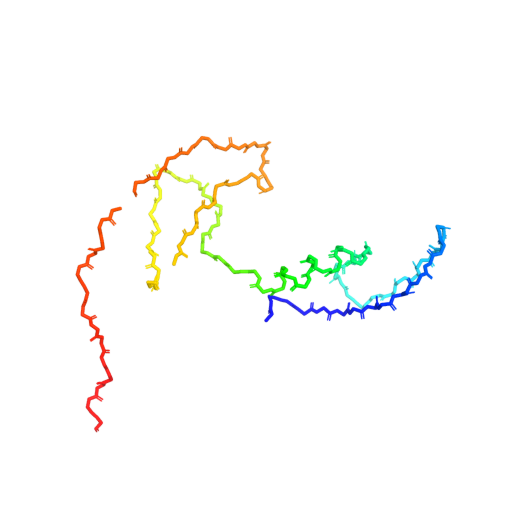 A 1 97 ? 9.318 -21.844 -26.723 1.00 28.04 97 ALA A O 1
ATOM 768 N N . THR A 1 98 ? 11.302 -22.023 -27.773 1.00 27.43 98 THR A N 1
ATOM 769 C CA . THR A 1 98 ? 11.536 -20.629 -27.900 1.00 27.56 98 THR A CA 1
ATOM 770 C C . THR A 1 98 ? 10.994 -20.176 -29.253 1.00 27.36 98 THR A C 1
ATOM 771 O O . THR A 1 98 ? 11.346 -20.724 -30.281 1.00 26.24 98 THR A O 1
ATOM 775 N N . LEU A 1 99 ? 10.123 -19.176 -29.237 1.00 27.02 99 LEU A N 1
ATOM 776 C CA . LEU A 1 99 ? 9.540 -18.712 -30.501 1.00 27.61 99 LEU A CA 1
ATOM 777 C C . LEU A 1 99 ? 10.442 -17.687 -31.202 1.00 28.70 99 LEU A C 1
ATOM 778 O O . LEU A 1 99 ? 11.257 -17.029 -30.548 1.00 28.52 99 LEU A O 1
ATOM 783 N N . THR A 1 100 ? 10.251 -17.538 -32.506 1.00 29.76 100 THR A N 1
ATOM 784 C CA . THR A 1 100 ? 10.8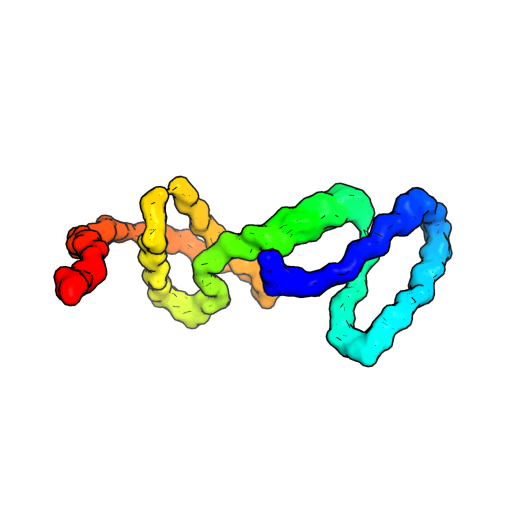42 -16.462 -33.291 1.00 32.83 100 THR A CA 1
ATOM 785 C C . THR A 1 100 ? 9.744 -15.735 -34.067 1.00 34.32 100 THR A C 1
ATOM 786 O O . THR A 1 100 ? 8.568 -16.113 -34.017 1.00 33.21 100 THR A O 1
ATOM 790 N N A ARG A 1 101 ? 10.153 -14.702 -34.798 0.50 35.19 101 ARG A N 1
ATOM 791 N N B ARG A 1 101 ? 10.135 -14.689 -34.783 0.50 35.11 101 ARG A N 1
ATOM 792 C CA A ARG A 1 101 ? 9.257 -13.967 -35.682 0.50 36.39 101 ARG A CA 1
ATOM 793 C CA B ARG A 1 101 ? 9.200 -13.955 -35.621 0.50 36.32 101 ARG A CA 1
ATOM 794 C C A ARG A 1 101 ? 8.955 -14.793 -36.914 0.50 36.97 101 ARG A C 1
ATOM 795 C C B ARG A 1 101 ? 8.973 -14.737 -36.911 0.50 36.89 101 ARG A C 1
ATOM 796 O O A ARG A 1 101 ? 9.658 -15.763 -37.221 0.50 36.32 101 ARG A O 1
ATOM 797 O O B ARG A 1 101 ? 9.738 -15.651 -37.237 0.50 36.39 101 ARG A O 1
ATOM 812 N N . LYS A 1 102 ? 7.891 -14.424 -37.620 1.00 37.89 102 LYS A N 1
ATOM 813 C CA . LYS A 1 102 ? 7.601 -15.078 -38.892 1.00 39.18 102 LYS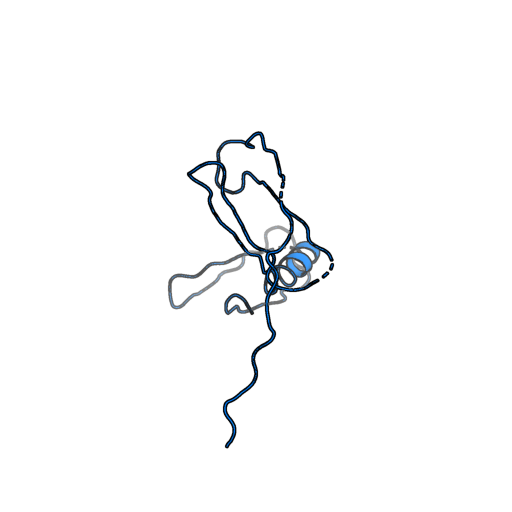 A CA 1
ATOM 814 C C . LYS A 1 102 ? 8.626 -14.620 -39.925 1.00 40.13 102 LYS A C 1
ATOM 815 O O . LYS A 1 102 ? 9.095 -13.482 -39.869 1.00 40.66 102 LYS A O 1
ATOM 821 N N . ALA A 1 103 ? 8.971 -15.506 -40.852 1.00 40.93 103 ALA A N 1
ATOM 822 C CA . ALA A 1 103 ? 9.876 -15.157 -41.942 1.00 41.90 103 ALA A CA 1
ATOM 823 C C . ALA A 1 103 ? 9.318 -13.956 -42.729 1.00 42.58 103 ALA A C 1
ATOM 824 O O . ALA A 1 103 ? 8.208 -14.022 -43.275 1.00 42.48 103 ALA A O 1
ATOM 826 N N . SER A 1 104 ? 10.075 -12.854 -42.760 1.00 43.24 104 SER A N 1
ATOM 827 C CA . SER A 1 104 ? 9.648 -11.634 -43.477 1.00 43.72 104 SER A CA 1
ATOM 828 C C . SER A 1 104 ? 9.497 -11.870 -44.981 1.00 43.88 104 SER A C 1
ATOM 829 O O . SER A 1 104 ? 8.616 -11.285 -45.609 1.00 43.15 104 SER A O 1
#

Radius of gyration: 21.72 Å; Cα contacts (8 Å, |Δi|>4): 16; chains: 1; bounding box: 26×53×60 Å

Solvent-accessible surface area: 11414 Å² total

Foldseek 3Di:
DQDDDDDDPPDDDDPPDDDDDDDDDDDDDDDDPVVVVVVVVVSPDDDDDDDDDDPDDDDDDDDDPDDDDFDQVVHDDGDDDDDDDDDDDDDDDDDPDD

Organism: Agrobacterium fabrum (strain C58 / ATCC 33970) (NCBI:txid176299)